Protein AF-A0A060BJM9-F1 (afdb_monomer_lite)

Foldseek 3Di:
DAEDECVPPVCVQPVPAADELVRSQVSQVVVVHHGQEYEYEDDLDDDSYDQLLPNPHAYEYEAEPCLSPVVCQVVRVSHQEYEYQDPVCQVSNVVVVHHYDYDHDDDPDDDPPDPDCVPDPDNDDDDDDAPDPSCPCPVVVVVVVVVVPD

Sequence (150 aa):
FQVLQYWARAHQACAGHPVTAARLWQLLAARGFLPDAFFYADNGNLPLLLNPEDVPCPSAFYSIDTYCNPWHIPYARGFDLALAAQKDHLQLFMGEGQSCRWLPLFYPGEPPSMPLWESRDVPVVFVGTLGHKNNPDRQPFLQGFKRRHP

Radius of gyration: 20.08 Å; chains: 1; bounding box: 48×34×52 Å

Secondary structure (DSSP, 8-state):
--EEEIIIIIHHHHTTS-EEHHHHHHHHHTTT---SEEEEE--SS---EE-GGG-SS-EEEEES-TTT-TTHHHHGGGSSEEEESSGGGHHHHHTTT--EEE------SPPP-PPPGGG-S-S----S-SS-TT-TTHHHHHHHHHHH--

Organism: NCBI:txid186741

Structure (mmCIF, N/CA/C/O backbone):
data_AF-A0A060BJM9-F1
#
_entry.id   AF-A0A060BJM9-F1
#
loop_
_atom_site.group_PDB
_atom_site.id
_atom_site.type_symbol
_atom_site.label_atom_id
_atom_site.label_alt_id
_atom_site.label_comp_id
_atom_site.label_asym_id
_atom_site.label_entity_id
_atom_site.label_seq_id
_atom_site.pdbx_PDB_ins_code
_atom_site.Cartn_x
_atom_site.Cartn_y
_atom_site.Cartn_z
_atom_site.occupancy
_atom_site.B_iso_or_equiv
_atom_site.auth_seq_id
_atom_site.auth_comp_id
_atom_site.auth_asym_id
_atom_site.auth_atom_id
_atom_site.pdbx_PDB_model_num
ATOM 1 N N . PHE A 1 1 ? -13.469 -14.357 13.569 1.00 50.81 1 PHE A N 1
ATOM 2 C CA . PHE A 1 1 ? -12.359 -13.751 12.822 1.00 50.81 1 PHE A CA 1
ATOM 3 C C . PHE A 1 1 ? -12.847 -13.271 11.464 1.00 50.81 1 PHE A C 1
ATOM 5 O O . PHE A 1 1 ? -12.890 -14.034 10.504 1.00 50.81 1 PHE A O 1
ATOM 12 N N . GLN A 1 2 ? -13.300 -12.023 11.412 1.00 64.38 2 GLN A N 1
ATOM 13 C CA . GLN A 1 2 ? -13.757 -11.325 10.216 1.00 64.38 2 GLN A CA 1
ATOM 14 C C . GLN A 1 2 ? -12.763 -10.208 9.882 1.00 64.38 2 GLN A C 1
ATOM 16 O O . GLN A 1 2 ? -12.588 -9.286 10.674 1.00 64.38 2 GLN A O 1
ATOM 21 N N . VAL A 1 3 ? -12.123 -10.281 8.712 1.00 68.00 3 VAL A N 1
ATOM 22 C CA . VAL A 1 3 ? -11.222 -9.227 8.220 1.00 68.00 3 VAL A CA 1
ATOM 23 C C . VAL A 1 3 ? -11.987 -8.332 7.258 1.00 68.00 3 VAL A C 1
ATOM 25 O O . VAL A 1 3 ? -12.568 -8.815 6.282 1.00 68.00 3 VAL A O 1
ATOM 28 N N . LEU A 1 4 ? -11.968 -7.024 7.499 1.00 68.44 4 LEU A N 1
ATOM 29 C CA . LEU A 1 4 ? -12.440 -6.069 6.507 1.00 68.44 4 LEU A CA 1
ATOM 30 C C . LEU A 1 4 ? -11.314 -5.745 5.527 1.00 68.44 4 LEU A C 1
ATOM 32 O O . LEU A 1 4 ? -10.376 -5.037 5.875 1.00 68.44 4 LEU A O 1
ATOM 36 N N . GLN A 1 5 ? -11.449 -6.209 4.287 1.00 71.00 5 GLN A N 1
ATOM 37 C CA . GLN A 1 5 ? -10.697 -5.662 3.161 1.00 71.00 5 GLN A CA 1
ATOM 38 C C . GLN A 1 5 ? -11.453 -4.438 2.642 1.00 71.00 5 GLN A C 1
ATOM 40 O O . GLN A 1 5 ? -12.558 -4.579 2.103 1.00 71.00 5 GLN A O 1
ATOM 45 N N . TYR A 1 6 ? -10.885 -3.243 2.820 1.00 58.97 6 TYR A N 1
ATOM 46 C CA . TYR A 1 6 ? -11.564 -1.980 2.495 1.00 58.97 6 TYR A CA 1
ATOM 47 C C . TYR A 1 6 ? -12.137 -1.975 1.062 1.00 58.97 6 TYR A C 1
ATOM 49 O O . TYR A 1 6 ? -13.298 -1.629 0.841 1.00 58.97 6 TYR A O 1
ATOM 57 N N . TRP A 1 7 ? -11.384 -2.492 0.093 1.00 54.94 7 TRP A N 1
ATOM 58 C CA . TRP A 1 7 ? -11.816 -2.541 -1.304 1.00 54.94 7 TRP A CA 1
ATOM 59 C C . TRP A 1 7 ? -12.969 -3.511 -1.602 1.00 54.94 7 TRP A C 1
ATOM 61 O O . TRP A 1 7 ? -13.807 -3.212 -2.447 1.00 54.94 7 TRP A O 1
ATOM 71 N N . ALA A 1 8 ? -13.081 -4.631 -0.885 1.00 55.19 8 ALA A N 1
ATOM 72 C CA . ALA A 1 8 ? -14.094 -5.647 -1.182 1.00 55.19 8 ALA A CA 1
ATOM 73 C C . ALA A 1 8 ? -15.482 -5.315 -0.607 1.00 55.19 8 ALA A C 1
ATOM 75 O O . ALA A 1 8 ? -16.498 -5.673 -1.201 1.00 55.19 8 ALA A O 1
ATOM 76 N N . ARG A 1 9 ? -15.547 -4.656 0.561 1.00 54.53 9 ARG A N 1
ATOM 77 C CA . ARG A 1 9 ? -16.818 -4.414 1.278 1.00 54.53 9 ARG A CA 1
ATOM 78 C C . ARG A 1 9 ? -17.046 -2.965 1.709 1.00 54.53 9 ARG A C 1
ATOM 80 O O . ARG A 1 9 ? -18.197 -2.537 1.750 1.00 54.53 9 ARG A O 1
ATOM 87 N N . ALA A 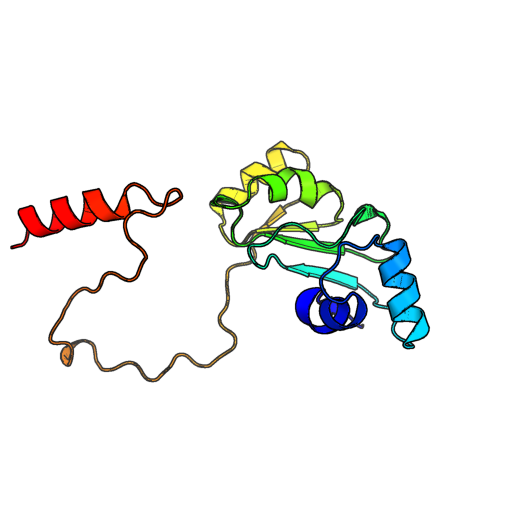1 10 ? -15.999 -2.183 1.986 1.00 55.72 10 ALA A N 1
ATOM 88 C CA . ALA A 1 10 ? -16.170 -0.780 2.378 1.00 55.72 10 ALA A CA 1
ATOM 89 C C . ALA A 1 10 ? -16.488 0.114 1.170 1.00 55.72 10 ALA A C 1
ATOM 91 O O . ALA A 1 10 ? -17.307 1.021 1.281 1.00 55.72 10 ALA A O 1
ATOM 92 N N . HIS A 1 11 ? -15.951 -0.190 -0.017 1.00 57.62 11 HIS A N 1
ATOM 93 C CA . HIS A 1 11 ? -16.259 0.578 -1.228 1.00 57.62 11 HIS A CA 1
ATOM 94 C C . HIS A 1 11 ? -17.758 0.560 -1.594 1.00 57.62 11 HIS A C 1
ATOM 96 O O . HIS A 1 11 ? -18.297 1.563 -2.064 1.00 57.62 11 HIS A O 1
ATOM 102 N N . GLN A 1 12 ? -18.450 -0.553 -1.313 1.00 59.12 12 GLN A N 1
ATOM 103 C CA . GLN A 1 12 ? -19.907 -0.673 -1.454 1.00 59.12 12 GLN A CA 1
ATOM 104 C C . GLN A 1 12 ? -20.671 0.105 -0.369 1.00 59.12 12 GLN A C 1
ATOM 106 O O . GLN A 1 12 ? -21.782 0.571 -0.609 1.00 59.12 12 GLN A O 1
ATOM 111 N N . ALA A 1 13 ? -20.086 0.268 0.821 1.00 60.09 13 ALA A N 1
ATOM 112 C CA . ALA A 1 13 ? -20.698 1.003 1.925 1.00 60.09 13 ALA A CA 1
ATOM 113 C C . ALA A 1 13 ? -20.554 2.533 1.793 1.00 60.09 13 ALA A C 1
ATOM 115 O O . ALA A 1 13 ? -21.416 3.255 2.294 1.00 60.09 13 ALA A O 1
ATOM 116 N N . CYS A 1 14 ? -19.498 3.015 1.123 1.00 60.19 14 CYS A N 1
ATOM 117 C CA . CYS A 1 14 ? -19.088 4.429 1.119 1.00 60.19 14 CYS A CA 1
ATOM 118 C C . CYS A 1 14 ? -19.266 5.152 -0.231 1.00 60.19 14 CYS A C 1
ATOM 120 O O . CYS A 1 14 ? -18.927 6.328 -0.339 1.00 60.19 14 CYS A O 1
ATOM 122 N N . ALA A 1 15 ? -19.764 4.468 -1.270 1.00 60.06 15 ALA A N 1
ATOM 123 C CA . ALA A 1 15 ? -20.030 5.039 -2.599 1.00 60.06 15 ALA A CA 1
ATOM 124 C C . ALA A 1 15 ? -18.844 5.818 -3.222 1.00 60.06 15 ALA A C 1
ATOM 126 O O . ALA A 1 15 ? -19.051 6.796 -3.934 1.00 60.06 15 ALA A O 1
ATOM 127 N N . GLY A 1 16 ? -17.600 5.417 -2.930 1.00 72.00 16 GLY A N 1
ATOM 128 C CA . GLY A 1 16 ? -16.390 6.034 -3.494 1.00 72.00 16 GLY A CA 1
ATOM 129 C C . GLY A 1 16 ? -16.023 7.422 -2.954 1.00 72.00 16 GLY A C 1
ATOM 130 O O . GLY A 1 16 ? -15.165 8.076 -3.539 1.00 72.00 16 GLY A O 1
ATOM 131 N N . HIS A 1 17 ? -16.638 7.879 -1.860 1.00 81.25 17 HIS A N 1
ATOM 132 C CA . HIS A 1 17 ? -16.302 9.157 -1.226 1.00 81.25 17 HIS A CA 1
ATOM 133 C C . HIS A 1 17 ? -15.419 8.949 0.014 1.00 81.25 17 HIS A C 1
ATOM 135 O O . HIS A 1 17 ? -15.561 7.921 0.687 1.00 81.25 17 HIS A O 1
ATOM 141 N N . PRO A 1 18 ? -14.542 9.917 0.354 1.00 89.38 18 PRO A N 1
ATOM 142 C CA . PRO A 1 18 ? -13.784 9.872 1.596 1.00 89.38 18 PRO A CA 1
ATOM 143 C C . PRO A 1 18 ? -14.694 9.739 2.822 1.00 89.38 18 PRO A C 1
ATOM 145 O O . PRO A 1 18 ? -15.727 10.403 2.924 1.00 89.38 18 PRO A O 1
ATOM 148 N N . VAL A 1 19 ? -14.302 8.889 3.766 1.00 92.69 19 VAL A N 1
ATOM 149 C CA . VAL A 1 19 ? -15.055 8.585 4.984 1.00 92.69 19 VAL A CA 1
ATOM 150 C C . VAL A 1 19 ? -14.103 8.488 6.169 1.00 92.69 19 VAL A C 1
ATOM 152 O O . VAL A 1 19 ? -12.995 7.981 6.029 1.00 92.69 19 VAL A O 1
ATOM 155 N N . THR A 1 20 ? -14.521 8.943 7.347 1.00 94.50 20 THR A N 1
ATOM 156 C CA . THR A 1 20 ? -13.746 8.715 8.575 1.00 94.50 20 THR A CA 1
ATOM 157 C C . THR A 1 20 ? -13.879 7.267 9.042 1.00 94.50 20 THR A C 1
ATOM 159 O O . THR A 1 20 ? -14.918 6.635 8.820 1.00 94.50 20 THR A O 1
ATOM 162 N N . ALA A 1 21 ? -12.874 6.741 9.741 1.00 93.94 21 ALA A N 1
ATOM 163 C CA . ALA A 1 21 ? -12.948 5.414 10.355 1.00 93.94 21 ALA A CA 1
ATOM 164 C C . ALA A 1 21 ? -14.181 5.248 11.259 1.00 93.94 21 ALA A C 1
ATOM 166 O O . ALA A 1 21 ? -14.902 4.257 11.137 1.00 93.94 21 ALA A O 1
ATOM 167 N N . ALA A 1 22 ? -14.508 6.260 12.069 1.00 93.56 22 ALA A N 1
ATOM 168 C CA . ALA A 1 22 ? -15.708 6.256 12.905 1.00 93.56 22 ALA A CA 1
ATOM 169 C C . ALA A 1 22 ? -17.002 6.098 12.084 1.00 93.56 22 ALA A C 1
ATOM 171 O O . ALA A 1 22 ? -17.879 5.300 12.427 1.00 93.56 22 ALA A O 1
ATOM 172 N N . ARG A 1 23 ? -17.127 6.826 10.964 1.00 93.81 23 ARG A N 1
ATOM 173 C CA . ARG A 1 23 ? -18.308 6.727 10.097 1.00 93.81 23 ARG A CA 1
ATOM 174 C C . ARG A 1 23 ? -18.368 5.383 9.377 1.00 93.81 23 ARG A C 1
ATOM 176 O O . ARG A 1 23 ? -19.450 4.805 9.278 1.00 93.81 23 ARG A O 1
ATOM 183 N N . LEU A 1 24 ? -17.232 4.870 8.907 1.00 92.00 24 LEU A N 1
ATOM 184 C CA . LEU A 1 24 ? -17.155 3.531 8.330 1.00 92.00 24 LEU A CA 1
ATOM 185 C C . LEU A 1 24 ? -17.627 2.481 9.343 1.00 92.00 24 LEU A C 1
ATOM 187 O O . LEU A 1 24 ? -18.482 1.662 9.015 1.00 92.00 24 LEU A O 1
ATOM 191 N N . TRP A 1 25 ? -17.141 2.547 10.582 1.00 92.12 25 TRP A N 1
ATOM 192 C CA . TRP A 1 25 ? -17.522 1.620 11.645 1.00 92.12 25 TRP A CA 1
ATOM 193 C C . TRP A 1 25 ? -19.034 1.604 11.890 1.00 92.12 25 TRP A C 1
ATOM 195 O O . TRP A 1 25 ? -19.651 0.542 11.907 1.00 92.12 25 TRP A O 1
ATOM 205 N N . GLN A 1 26 ? -19.663 2.781 11.976 1.00 92.75 26 GLN A N 1
ATOM 206 C CA . GLN A 1 26 ? -21.121 2.901 12.098 1.00 92.75 26 GLN A CA 1
ATOM 207 C C . GLN A 1 26 ? -21.866 2.271 10.914 1.00 92.75 26 GLN A C 1
ATOM 209 O O . GLN A 1 26 ? -22.872 1.589 11.105 1.00 92.75 26 GLN A O 1
ATOM 214 N N . LEU A 1 27 ? -21.390 2.494 9.684 1.00 91.62 27 LEU A N 1
ATOM 215 C CA . LEU A 1 27 ? -22.014 1.958 8.470 1.00 91.62 27 LEU A CA 1
ATOM 216 C C . LEU A 1 27 ? -21.941 0.431 8.394 1.00 91.62 27 LEU A C 1
ATOM 218 O O . LEU A 1 27 ? -22.849 -0.194 7.840 1.00 91.62 27 LEU A O 1
ATOM 222 N N . LEU A 1 28 ? -20.867 -0.155 8.919 1.00 90.62 28 LEU A N 1
ATOM 223 C CA . LEU A 1 28 ? -20.676 -1.599 9.001 1.00 90.62 28 LEU A CA 1
ATOM 224 C C . LEU A 1 28 ? -21.527 -2.201 10.122 1.00 90.62 28 LEU A C 1
ATOM 226 O O . LEU A 1 28 ? -22.254 -3.164 9.881 1.00 90.62 28 LEU A O 1
ATOM 230 N N . ALA A 1 29 ? -21.530 -1.572 11.300 1.00 91.44 29 ALA A N 1
ATOM 231 C CA . ALA A 1 29 ? -22.357 -1.975 12.434 1.00 91.44 29 ALA A CA 1
ATOM 232 C C . ALA A 1 29 ? -23.852 -1.973 12.075 1.00 91.44 29 ALA A C 1
ATOM 234 O O . ALA A 1 29 ? -24.557 -2.940 12.351 1.00 91.44 29 ALA A O 1
ATOM 235 N N . ALA A 1 30 ? -24.322 -0.940 11.365 1.00 92.56 30 ALA A N 1
ATOM 236 C CA . ALA A 1 30 ? -25.695 -0.854 10.860 1.00 92.56 30 ALA A CA 1
ATOM 237 C C . ALA A 1 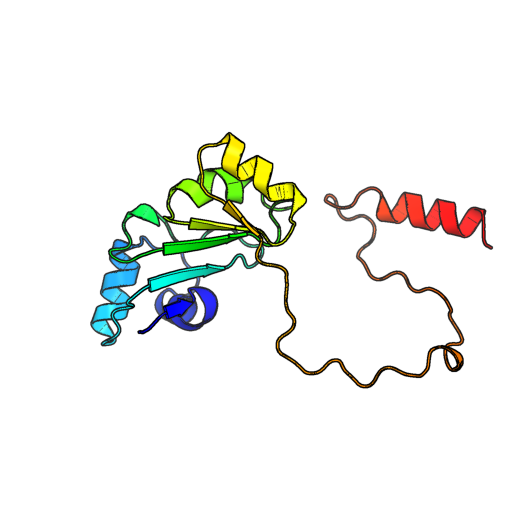30 ? -26.058 -1.976 9.866 1.00 92.56 30 ALA A C 1
ATOM 239 O O . ALA A 1 30 ? -27.234 -2.244 9.636 1.00 92.56 30 ALA A O 1
ATOM 240 N N . ARG A 1 31 ? -25.055 -2.639 9.278 1.00 90.44 31 ARG A N 1
ATOM 241 C CA . ARG A 1 31 ? -25.201 -3.808 8.398 1.00 90.44 31 ARG A CA 1
ATOM 242 C C . ARG A 1 31 ? -24.930 -5.132 9.124 1.00 90.44 31 ARG A C 1
ATOM 244 O O . ARG A 1 31 ? -24.812 -6.162 8.468 1.00 90.44 31 ARG A O 1
ATOM 251 N N . GLY A 1 32 ? -24.811 -5.116 10.453 1.00 91.56 32 GLY A N 1
ATOM 252 C CA . GLY A 1 32 ? -24.533 -6.305 11.261 1.00 91.56 32 GLY A CA 1
ATOM 253 C C . GLY A 1 32 ? -23.113 -6.850 11.094 1.00 91.56 32 GLY A C 1
ATOM 254 O O . GLY A 1 32 ? -22.891 -8.039 11.306 1.00 91.56 32 GLY A O 1
ATOM 255 N N . PHE A 1 33 ? -22.156 -6.010 10.688 1.00 90.00 33 PHE A N 1
ATOM 256 C CA . PHE A 1 33 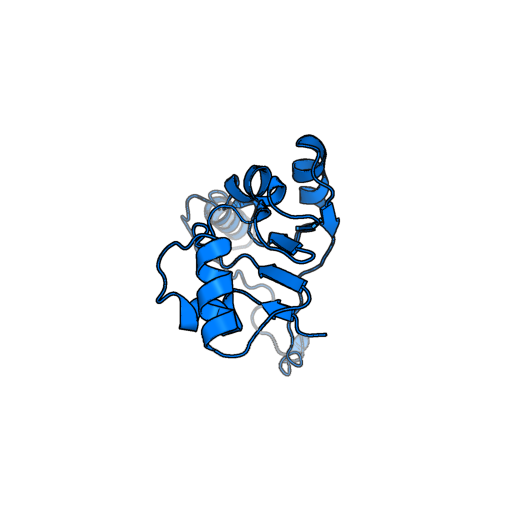? -20.763 -6.400 10.487 1.00 90.00 33 PHE A CA 1
ATOM 257 C C . PHE A 1 33 ? -19.836 -5.588 11.395 1.00 90.00 33 PHE A C 1
ATOM 259 O O . PHE A 1 33 ? -19.765 -4.367 11.287 1.00 90.00 33 PHE A O 1
ATOM 266 N N . LEU A 1 34 ? -19.100 -6.272 12.268 1.00 90.94 34 LEU A N 1
ATOM 267 C CA . LEU A 1 34 ? -18.094 -5.684 13.152 1.00 90.94 34 LEU A CA 1
ATOM 268 C C . LEU A 1 34 ? -16.783 -6.452 12.939 1.00 90.94 34 LEU A C 1
ATOM 270 O O . LEU A 1 34 ? -16.691 -7.599 13.377 1.00 90.94 34 LEU A O 1
ATOM 274 N N . PRO A 1 35 ? -15.805 -5.891 12.206 1.00 91.56 35 PRO A N 1
ATOM 275 C CA . PRO A 1 35 ? -14.589 -6.621 11.873 1.00 91.56 35 PRO A CA 1
ATOM 276 C C . PRO A 1 35 ? -13.664 -6.779 13.083 1.00 91.56 35 PRO A C 1
ATOM 278 O O . PRO A 1 35 ? -13.439 -5.834 13.834 1.00 91.56 35 PRO A O 1
ATOM 281 N N . ASP A 1 36 ? -13.058 -7.959 13.203 1.00 95.44 36 ASP A N 1
ATOM 282 C CA . ASP A 1 36 ? -12.042 -8.267 14.218 1.00 95.44 36 ASP A CA 1
ATOM 283 C C . ASP A 1 36 ? -10.669 -7.666 13.857 1.00 95.44 36 ASP A C 1
ATOM 285 O O . ASP A 1 36 ? -9.807 -7.518 14.718 1.00 95.44 36 ASP A O 1
ATOM 289 N N . ALA A 1 37 ? -10.453 -7.351 12.575 1.00 95.44 37 ALA A N 1
ATOM 290 C CA . ALA A 1 37 ? -9.248 -6.705 12.065 1.00 95.44 37 ALA A CA 1
ATOM 291 C C . ALA A 1 37 ? -9.538 -5.902 10.788 1.00 95.44 37 ALA A C 1
ATOM 293 O O . ALA A 1 37 ? -10.436 -6.239 10.000 1.00 95.44 37 ALA A O 1
ATOM 294 N N . PHE A 1 38 ? -8.731 -4.872 10.553 1.00 94.69 38 PHE A N 1
ATOM 295 C CA . PHE A 1 38 ? -8.845 -3.970 9.415 1.00 94.69 38 PHE A CA 1
ATOM 296 C C . PHE A 1 38 ? -7.639 -4.083 8.481 1.00 94.69 38 PHE A C 1
ATOM 298 O O . PHE A 1 38 ? -6.495 -3.952 8.903 1.00 94.69 38 PHE A O 1
ATOM 305 N N . PHE A 1 39 ? -7.892 -4.312 7.193 1.00 94.00 39 PHE A N 1
ATOM 306 C CA . PHE A 1 39 ? -6.852 -4.418 6.175 1.00 94.00 39 PHE A CA 1
ATOM 307 C C . PHE A 1 39 ? -7.121 -3.433 5.036 1.00 94.00 39 PHE A C 1
ATOM 309 O O . PHE A 1 39 ? -8.072 -3.586 4.257 1.00 94.00 39 PHE A O 1
ATOM 316 N N . TYR A 1 40 ? -6.267 -2.418 4.931 1.00 93.94 40 TYR A N 1
ATOM 317 C CA . TYR A 1 40 ? -6.309 -1.427 3.865 1.00 93.94 40 TYR A CA 1
ATOM 318 C C . TYR A 1 40 ? -5.227 -1.743 2.837 1.00 93.94 40 TYR A C 1
ATOM 320 O O . TYR A 1 40 ? -4.044 -1.547 3.097 1.00 93.94 40 TYR A O 1
ATOM 328 N N . ALA A 1 41 ? -5.627 -2.220 1.662 1.00 92.00 41 ALA A N 1
ATOM 329 C CA . ALA A 1 41 ? -4.714 -2.406 0.541 1.00 92.00 41 ALA A CA 1
ATOM 330 C C . ALA A 1 41 ? -4.760 -1.199 -0.393 1.00 92.00 41 ALA A C 1
ATOM 332 O O . ALA A 1 41 ? -5.842 -0.703 -0.719 1.00 92.00 41 ALA A O 1
ATOM 333 N N . ASP A 1 42 ? -3.580 -0.769 -0.827 1.00 91.19 42 ASP A N 1
ATOM 334 C CA . ASP A 1 42 ? -3.414 0.175 -1.920 1.00 91.19 42 ASP A CA 1
ATOM 335 C C . ASP A 1 42 ? -4.113 -0.310 -3.203 1.00 91.19 42 ASP A C 1
ATOM 337 O O . ASP A 1 42 ? -4.211 -1.502 -3.496 1.00 91.19 42 ASP A O 1
ATOM 341 N N . ASN A 1 43 ? -4.610 0.656 -3.960 1.00 86.19 43 ASN A N 1
ATOM 342 C CA . ASN A 1 43 ? -5.345 0.506 -5.208 1.00 86.19 43 ASN A CA 1
ATOM 343 C C . ASN A 1 43 ? -4.923 1.552 -6.261 1.00 86.19 43 ASN A C 1
ATOM 345 O O . ASN A 1 43 ? -5.648 1.764 -7.235 1.00 86.19 43 ASN A O 1
ATOM 349 N N . GLY A 1 44 ? -3.827 2.275 -6.022 1.00 83.62 44 GLY A N 1
ATOM 350 C CA . GLY A 1 44 ? -3.301 3.314 -6.899 1.00 83.62 44 GLY A CA 1
ATOM 351 C C . GLY A 1 44 ? -4.052 4.651 -6.868 1.00 83.62 44 GLY A C 1
ATOM 352 O O . GLY A 1 44 ? -3.770 5.498 -7.714 1.00 83.62 44 GLY A O 1
ATOM 353 N N . ASN A 1 45 ? -4.992 4.869 -5.939 1.00 84.88 45 ASN A N 1
ATOM 354 C CA . ASN A 1 45 ? -5.737 6.130 -5.809 1.00 84.88 45 ASN A CA 1
ATOM 355 C C . ASN A 1 45 ? -5.489 6.800 -4.452 1.00 84.88 45 ASN A C 1
ATOM 357 O O . ASN A 1 45 ? -4.993 6.175 -3.522 1.00 84.88 45 ASN A O 1
ATOM 361 N N . LEU A 1 46 ? -5.888 8.071 -4.327 1.00 87.50 46 LEU A N 1
ATOM 362 C CA . LEU A 1 46 ? -5.868 8.790 -3.048 1.00 87.50 46 LEU A CA 1
ATOM 363 C C . LEU A 1 46 ? -6.655 8.039 -1.957 1.00 87.50 46 LEU A C 1
ATOM 365 O O . LEU A 1 46 ? -7.650 7.373 -2.269 1.00 87.50 46 LEU A O 1
ATOM 369 N N . PRO A 1 47 ? -6.252 8.165 -0.678 1.00 88.25 47 PRO A N 1
ATOM 370 C CA . PRO A 1 47 ? -6.892 7.433 0.401 1.00 88.25 47 PRO A CA 1
ATOM 371 C C . PRO A 1 47 ? -8.336 7.899 0.593 1.00 88.25 47 PRO A C 1
ATOM 373 O O . PRO A 1 47 ? -8.609 9.088 0.756 1.00 88.25 47 PRO A O 1
ATOM 376 N N . LEU A 1 48 ? -9.264 6.942 0.605 1.00 88.56 48 LEU A N 1
ATOM 377 C CA . LEU A 1 48 ? -10.679 7.200 0.895 1.00 88.56 48 LEU A CA 1
ATOM 378 C C . LEU A 1 48 ? -11.014 7.007 2.379 1.00 88.56 48 LEU A C 1
ATOM 380 O O . LEU A 1 48 ? -12.102 7.372 2.818 1.00 88.56 48 LEU A O 1
ATOM 384 N N . LEU A 1 49 ? -10.103 6.437 3.168 1.00 92.12 49 LEU A N 1
ATOM 385 C CA . LEU A 1 49 ? -10.250 6.364 4.615 1.00 92.12 49 LEU A CA 1
ATOM 386 C C . LEU A 1 49 ? -9.488 7.515 5.274 1.00 92.12 49 LEU A C 1
ATOM 388 O O . LEU A 1 49 ? -8.273 7.639 5.125 1.00 92.12 49 LEU A O 1
ATOM 392 N N . LEU A 1 50 ? -10.210 8.333 6.026 1.00 93.62 50 LEU A N 1
ATOM 393 C CA . LEU A 1 50 ? -9.664 9.390 6.865 1.00 93.62 50 LEU A CA 1
ATOM 394 C C . LEU A 1 50 ? -9.557 8.887 8.308 1.00 93.62 50 LEU A C 1
ATOM 396 O O . LEU A 1 50 ? -10.428 8.140 8.765 1.00 93.62 50 LEU A O 1
ATOM 400 N N . ASN A 1 51 ? -8.515 9.331 9.006 1.00 95.25 51 ASN A N 1
ATOM 401 C CA . ASN A 1 51 ? -8.186 8.964 10.386 1.00 95.25 51 ASN A CA 1
ATOM 402 C C . ASN A 1 51 ? -8.190 7.438 10.625 1.00 95.25 51 ASN A C 1
ATOM 404 O O . ASN A 1 51 ? -8.993 6.941 11.420 1.00 95.25 51 ASN A O 1
ATOM 408 N N . PRO A 1 52 ? -7.382 6.656 9.885 1.00 94.50 52 PRO A N 1
ATOM 409 C CA . PRO A 1 52 ? -7.314 5.206 10.075 1.00 94.50 52 PRO A CA 1
ATOM 410 C C . PRO A 1 52 ? -6.943 4.786 11.510 1.00 94.50 52 PRO A C 1
ATOM 412 O O . PRO A 1 52 ? -7.337 3.701 11.928 1.00 94.50 52 PRO A O 1
ATOM 415 N N . GLU A 1 53 ? -6.294 5.660 12.282 1.00 95.44 53 GLU A N 1
ATOM 416 C CA . GLU A 1 53 ? -5.941 5.452 13.689 1.00 95.44 53 GLU A CA 1
ATOM 417 C C . GLU A 1 53 ? -7.155 5.299 14.622 1.00 95.44 53 GLU A C 1
ATOM 419 O O . GLU A 1 53 ? -7.030 4.741 15.708 1.00 95.44 53 GLU A O 1
ATOM 424 N N . ASP A 1 54 ? -8.339 5.756 14.195 1.00 96.06 54 ASP A N 1
ATOM 425 C CA . ASP A 1 54 ? -9.579 5.670 14.975 1.00 96.06 54 ASP A CA 1
ATOM 426 C C . ASP A 1 54 ? -10.307 4.319 14.791 1.00 96.06 54 ASP A C 1
ATOM 428 O O . ASP A 1 54 ? -11.399 4.113 15.333 1.00 96.06 54 ASP A O 1
ATOM 432 N N . VAL A 1 55 ? -9.768 3.391 13.989 1.00 93.69 55 VAL A N 1
ATOM 433 C CA . VAL A 1 55 ? -10.367 2.060 13.822 1.00 93.69 55 VAL A CA 1
ATOM 434 C C . VAL A 1 55 ? -10.236 1.272 15.137 1.00 93.69 55 VAL A C 1
ATOM 436 O O . VAL A 1 55 ? -9.127 1.062 15.618 1.00 93.69 55 VAL A O 1
ATOM 439 N N . PRO A 1 56 ? -11.335 0.761 15.727 1.00 95.00 56 PRO A N 1
ATOM 440 C CA . PRO A 1 56 ? -11.313 0.144 17.057 1.00 95.00 56 PRO A CA 1
ATOM 441 C C . PRO A 1 56 ? -10.874 -1.335 17.040 1.00 95.00 56 PRO A C 1
ATOM 443 O O . PRO A 1 56 ? -11.299 -2.124 17.886 1.00 95.00 56 PRO A O 1
ATOM 446 N N . CYS A 1 57 ? -10.066 -1.742 16.061 1.00 95.44 57 CYS A N 1
ATOM 447 C CA . CYS A 1 57 ? -9.517 -3.090 15.950 1.00 95.44 57 CYS A CA 1
ATOM 448 C C . CYS A 1 57 ? -8.134 -3.068 15.278 1.00 95.44 57 CYS A C 1
ATOM 450 O O . CYS A 1 57 ? -7.827 -2.101 14.579 1.00 95.44 57 CYS A O 1
ATOM 452 N N . PRO A 1 58 ? -7.304 -4.119 15.457 1.00 96.75 58 PRO A N 1
ATOM 453 C CA . PRO A 1 58 ? -5.979 -4.183 14.851 1.00 96.75 58 PRO A CA 1
ATOM 454 C C . PRO A 1 58 ? -6.011 -3.918 13.347 1.00 96.75 58 PRO A C 1
ATOM 456 O O . PRO A 1 58 ? -6.803 -4.516 12.610 1.00 96.75 58 PRO A O 1
ATOM 459 N N . SER A 1 59 ? -5.126 -3.039 12.896 1.00 96.38 59 SER A N 1
ATOM 460 C CA . SER A 1 59 ? -5.148 -2.457 11.563 1.00 96.38 59 SER A CA 1
ATOM 461 C C . SER A 1 59 ? -3.823 -2.658 10.826 1.00 96.38 59 SER A C 1
ATOM 463 O O . SER A 1 59 ? -2.733 -2.561 11.390 1.00 96.38 59 SER A O 1
ATOM 465 N N . ALA A 1 60 ? -3.906 -2.948 9.529 1.00 96.75 60 ALA A N 1
ATOM 466 C CA . ALA A 1 60 ? -2.740 -3.052 8.667 1.00 96.75 60 ALA A CA 1
ATOM 467 C C . ALA A 1 60 ? -2.957 -2.321 7.341 1.00 96.75 60 ALA A C 1
ATOM 469 O O . ALA A 1 60 ? -4.010 -2.451 6.709 1.00 96.75 60 ALA A O 1
ATOM 470 N N . PHE A 1 61 ? -1.927 -1.601 6.904 1.00 96.44 61 PHE A N 1
ATOM 471 C CA . PHE A 1 61 ? -1.855 -0.964 5.594 1.00 96.44 61 PHE A CA 1
ATOM 472 C C . PHE A 1 61 ? -0.901 -1.730 4.679 1.00 96.44 61 PHE A C 1
ATOM 474 O O . PHE A 1 61 ? 0.226 -2.016 5.072 1.00 96.44 61 PHE A O 1
ATOM 481 N N . TYR A 1 62 ? -1.325 -2.039 3.454 1.00 96.44 62 TYR A N 1
ATOM 482 C CA . TYR A 1 62 ? -0.501 -2.687 2.439 1.00 96.44 62 TYR A CA 1
ATOM 483 C C . TYR A 1 62 ? -0.211 -1.748 1.269 1.00 96.44 62 TYR A C 1
ATOM 485 O O . TYR A 1 62 ? -1.069 -1.496 0.426 1.00 96.44 62 TYR A O 1
ATOM 493 N N . SER A 1 63 ? 1.025 -1.256 1.229 1.00 96.31 63 SER A N 1
ATOM 494 C CA . SER A 1 63 ? 1.556 -0.360 0.208 1.00 96.31 63 SER A CA 1
ATOM 495 C C . SER A 1 63 ? 2.095 -1.143 -0.991 1.00 96.31 63 SER A C 1
ATOM 497 O O . SER A 1 63 ? 3.070 -1.891 -0.855 1.00 96.31 63 SER A O 1
ATOM 499 N N . ILE A 1 64 ? 1.497 -0.940 -2.169 1.00 94.69 64 ILE A N 1
ATOM 500 C CA . ILE A 1 64 ? 1.892 -1.603 -3.420 1.00 94.69 64 ILE A CA 1
ATOM 501 C C . ILE A 1 64 ? 2.659 -0.638 -4.324 1.00 94.69 64 ILE A C 1
ATOM 503 O O . ILE A 1 64 ? 3.803 -0.908 -4.671 1.00 94.69 64 ILE A O 1
ATOM 507 N N . ASP A 1 65 ? 2.091 0.518 -4.647 1.00 91.81 65 ASP A N 1
ATOM 508 C CA . ASP A 1 65 ? 2.668 1.487 -5.578 1.00 91.81 65 ASP A CA 1
ATOM 509 C C . ASP A 1 65 ? 3.334 2.666 -4.847 1.00 91.81 65 ASP A C 1
ATOM 511 O O . ASP A 1 65 ? 3.183 3.821 -5.250 1.00 91.81 65 ASP A O 1
ATOM 515 N N . THR A 1 66 ? 4.108 2.399 -3.781 1.00 92.81 66 THR A N 1
ATOM 516 C CA . THR A 1 66 ? 4.777 3.441 -2.961 1.00 92.81 66 THR A CA 1
ATOM 517 C C . THR A 1 66 ? 5.558 4.449 -3.810 1.00 92.81 66 THR A C 1
ATOM 519 O O . THR A 1 66 ? 5.561 5.640 -3.521 1.00 92.81 66 THR A O 1
ATOM 522 N N . TYR A 1 67 ? 6.202 3.981 -4.885 1.00 89.62 67 TYR A N 1
ATOM 523 C CA . TYR A 1 67 ? 6.976 4.830 -5.794 1.00 89.62 67 TYR A CA 1
ATOM 524 C C . TYR A 1 67 ? 6.107 5.868 -6.529 1.00 89.62 67 TYR A C 1
ATOM 526 O O . TYR A 1 67 ? 6.534 7.000 -6.743 1.00 89.62 67 TYR A O 1
ATOM 534 N N . CYS A 1 68 ? 4.876 5.504 -6.894 1.00 90.12 68 CYS A N 1
ATOM 535 C CA . CYS A 1 68 ? 3.918 6.423 -7.514 1.00 90.12 68 CYS A CA 1
ATOM 536 C C . CYS A 1 68 ? 3.173 7.272 -6.473 1.00 90.12 68 CYS A C 1
ATOM 538 O O . CYS A 1 68 ? 2.637 8.326 -6.814 1.00 90.12 68 CYS A O 1
ATOM 540 N N . ASN A 1 69 ? 3.136 6.808 -5.223 1.00 92.19 69 ASN A N 1
ATOM 541 C CA . ASN A 1 69 ? 2.296 7.324 -4.152 1.00 92.19 69 ASN A CA 1
ATOM 542 C C . ASN A 1 69 ? 3.118 7.564 -2.872 1.00 92.19 69 ASN A C 1
ATOM 544 O O . ASN A 1 69 ? 2.955 6.853 -1.879 1.00 92.19 69 ASN A O 1
ATOM 548 N N . PRO A 1 70 ? 3.989 8.591 -2.845 1.00 91.94 70 PRO A N 1
ATOM 549 C CA . PRO A 1 70 ? 4.847 8.863 -1.689 1.00 91.94 70 PRO A CA 1
ATOM 550 C C . PRO A 1 70 ? 4.055 9.187 -0.412 1.00 91.94 70 PRO A C 1
ATOM 552 O O . PRO A 1 70 ? 4.567 9.014 0.691 1.00 91.94 70 PRO A O 1
ATOM 555 N N . TRP A 1 71 ? 2.787 9.594 -0.547 1.00 93.62 71 TRP A N 1
ATOM 556 C CA . TRP A 1 71 ? 1.872 9.810 0.575 1.00 93.62 71 TRP A CA 1
ATOM 557 C C . TRP A 1 71 ? 1.617 8.538 1.403 1.00 93.62 71 TRP A C 1
ATOM 559 O O . TRP A 1 71 ? 1.235 8.654 2.565 1.00 93.62 71 TRP A O 1
ATOM 569 N N . HIS A 1 72 ? 1.883 7.341 0.862 1.00 95.81 72 HIS A N 1
ATOM 570 C CA . HIS A 1 72 ? 1.795 6.074 1.597 1.00 95.81 72 HIS A CA 1
ATOM 571 C C . HIS A 1 72 ? 2.646 6.067 2.864 1.00 95.81 72 HIS A C 1
ATOM 573 O O . HIS A 1 72 ? 2.231 5.498 3.869 1.00 95.81 72 HIS A O 1
ATOM 579 N N . ILE A 1 73 ? 3.828 6.685 2.817 1.00 95.88 73 ILE A N 1
ATOM 580 C CA . ILE A 1 73 ? 4.793 6.648 3.915 1.00 95.88 73 ILE A CA 1
ATOM 581 C C . ILE A 1 73 ? 4.216 7.331 5.172 1.00 95.88 73 ILE A C 1
ATOM 583 O O . ILE A 1 73 ? 4.063 6.645 6.183 1.00 95.88 73 ILE A O 1
ATOM 587 N N . PRO A 1 74 ? 3.826 8.624 5.145 1.00 95.19 74 PRO A N 1
ATOM 588 C CA . PRO A 1 74 ? 3.219 9.259 6.314 1.00 95.19 74 PRO A CA 1
ATOM 589 C C . PRO A 1 74 ? 1.824 8.705 6.638 1.00 95.19 74 PRO A C 1
ATOM 591 O O . PRO A 1 74 ? 1.450 8.657 7.808 1.00 95.19 74 PRO A O 1
ATOM 594 N N . TYR A 1 75 ? 1.060 8.255 5.636 1.00 95.62 75 TYR A N 1
ATOM 595 C CA . TYR A 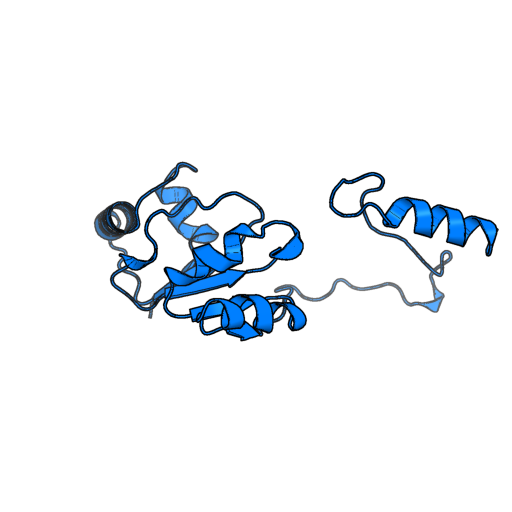1 75 ? -0.275 7.688 5.853 1.00 95.62 75 TYR A CA 1
ATOM 596 C C . TYR A 1 75 ? -0.241 6.368 6.635 1.00 95.62 75 TYR A C 1
ATOM 598 O O . TYR A 1 75 ? -1.119 6.108 7.455 1.00 95.62 75 TYR A O 1
ATOM 606 N N . ALA A 1 76 ? 0.808 5.563 6.449 1.00 96.44 76 ALA A N 1
ATOM 607 C CA . ALA A 1 76 ? 0.987 4.298 7.153 1.00 96.44 76 ALA A CA 1
ATOM 608 C C . ALA A 1 76 ? 1.073 4.443 8.681 1.00 96.44 76 ALA A C 1
ATOM 610 O O . ALA A 1 76 ? 0.836 3.463 9.381 1.00 96.44 76 ALA A O 1
ATOM 611 N N . ARG A 1 77 ? 1.375 5.642 9.203 1.00 95.12 77 ARG A N 1
ATOM 612 C CA . ARG A 1 77 ? 1.444 5.891 10.652 1.00 95.12 77 ARG A CA 1
ATOM 613 C C . ARG A 1 77 ? 0.106 5.804 11.373 1.00 95.12 77 ARG A C 1
ATOM 615 O O . ARG A 1 77 ? 0.091 5.691 12.592 1.00 95.12 77 ARG A O 1
ATOM 622 N N . GLY A 1 78 ? -1.005 5.900 10.650 1.00 95.12 78 GLY A N 1
ATOM 623 C CA . GLY A 1 78 ? -2.324 5.709 11.245 1.00 95.12 78 GLY A CA 1
ATOM 624 C C . GLY A 1 78 ? -2.734 4.237 11.356 1.00 95.12 78 GLY A C 1
ATOM 625 O O . GLY A 1 78 ? -3.897 3.957 11.605 1.00 95.12 78 GLY A O 1
ATOM 626 N N . PHE A 1 79 ? -1.814 3.293 11.134 1.00 96.38 79 PHE A N 1
ATOM 627 C CA . PHE A 1 79 ? -2.070 1.857 11.213 1.00 96.38 79 PHE A CA 1
ATOM 628 C C . PHE A 1 79 ? -1.095 1.182 12.180 1.00 96.38 79 PHE A C 1
ATOM 630 O O . PHE A 1 79 ? 0.069 1.575 12.287 1.00 96.38 79 PHE A O 1
ATOM 637 N N . ASP A 1 80 ? -1.532 0.092 12.814 1.00 96.31 80 ASP A N 1
ATOM 638 C CA . ASP A 1 80 ? -0.690 -0.678 13.742 1.00 96.31 80 ASP A CA 1
ATOM 639 C C . ASP A 1 80 ? 0.478 -1.373 13.022 1.00 96.31 80 ASP A C 1
ATOM 641 O O . ASP A 1 80 ? 1.549 -1.587 13.593 1.00 96.31 80 ASP A O 1
ATOM 645 N N . LEU A 1 81 ? 0.281 -1.732 11.749 1.00 96.62 81 LEU A N 1
ATOM 646 C CA . LEU A 1 81 ? 1.278 -2.392 10.912 1.00 96.62 81 LEU A CA 1
ATOM 647 C C . LEU A 1 81 ? 1.278 -1.836 9.486 1.00 96.62 81 LEU A C 1
ATOM 649 O O . LEU A 1 81 ? 0.241 -1.767 8.829 1.00 96.62 81 LEU A O 1
ATOM 653 N N . ALA A 1 82 ? 2.469 -1.549 8.960 1.00 97.44 82 ALA A N 1
ATOM 654 C CA . ALA A 1 82 ? 2.665 -1.348 7.532 1.00 97.44 82 ALA A CA 1
ATOM 655 C C . ALA A 1 82 ? 3.198 -2.625 6.869 1.00 97.44 82 ALA A C 1
ATOM 657 O O . ALA A 1 82 ? 3.997 -3.383 7.428 1.00 97.44 82 ALA A O 1
ATOM 658 N N . LEU A 1 83 ? 2.766 -2.852 5.640 1.00 97.75 83 LEU A N 1
ATOM 659 C CA . LEU A 1 83 ? 3.223 -3.909 4.758 1.00 97.75 83 LEU A CA 1
ATOM 660 C C . LEU A 1 83 ? 3.631 -3.263 3.438 1.00 97.75 83 LEU A C 1
ATOM 662 O O . LEU A 1 83 ? 2.918 -2.395 2.938 1.00 97.75 83 LEU A O 1
ATOM 666 N N . ALA A 1 84 ? 4.745 -3.689 2.851 1.00 97.31 84 ALA A N 1
ATOM 667 C CA . ALA A 1 84 ? 5.188 -3.183 1.552 1.00 97.31 84 ALA A CA 1
ATOM 668 C C . ALA A 1 84 ? 5.407 -4.318 0.552 1.00 97.31 84 ALA A C 1
ATOM 670 O O . ALA A 1 84 ? 5.966 -5.361 0.902 1.00 97.31 84 ALA A O 1
ATOM 671 N N . ALA A 1 85 ? 4.998 -4.085 -0.696 1.00 96.44 85 ALA A N 1
ATOM 672 C CA . ALA A 1 85 ? 5.210 -5.000 -1.814 1.00 96.44 85 ALA A CA 1
ATOM 673 C C . ALA A 1 85 ? 6.686 -5.074 -2.233 1.00 96.44 85 ALA A C 1
ATOM 675 O O . ALA A 1 85 ? 7.243 -6.165 -2.399 1.00 96.44 85 ALA A O 1
ATOM 676 N N . GLN A 1 86 ? 7.342 -3.920 -2.379 1.00 95.38 86 GLN A N 1
ATOM 677 C CA . GLN A 1 86 ? 8.760 -3.837 -2.720 1.00 95.38 86 GLN A CA 1
ATOM 678 C C . GLN A 1 86 ? 9.598 -3.894 -1.448 1.00 95.38 86 GLN A C 1
ATOM 680 O O . GLN A 1 86 ? 9.522 -3.018 -0.586 1.00 95.38 86 GLN A O 1
ATOM 685 N N . LYS A 1 87 ? 10.439 -4.924 -1.353 1.00 95.88 87 LYS A N 1
ATOM 686 C CA . LYS A 1 87 ? 11.305 -5.164 -0.195 1.00 95.88 87 LYS A CA 1
ATOM 687 C C . LYS A 1 87 ? 12.250 -3.991 0.097 1.00 95.88 87 LYS A C 1
ATOM 689 O O . LYS A 1 87 ? 12.507 -3.686 1.257 1.00 95.88 87 LYS A O 1
ATOM 694 N N . ASP A 1 88 ? 12.710 -3.294 -0.935 1.00 95.69 88 ASP A N 1
ATOM 695 C CA . ASP A 1 88 ? 13.636 -2.167 -0.777 1.00 95.69 88 ASP A CA 1
ATOM 696 C C . ASP A 1 88 ? 12.953 -0.924 -0.185 1.00 95.69 88 ASP A C 1
ATOM 698 O O . ASP A 1 88 ? 13.612 -0.059 0.388 1.00 95.69 88 ASP A O 1
ATOM 702 N N . HIS A 1 89 ? 11.618 -0.849 -0.238 1.00 95.19 89 HIS A N 1
ATOM 703 C CA . HIS A 1 89 ? 10.862 0.267 0.329 1.00 95.19 89 HIS A CA 1
ATOM 704 C C . HIS A 1 89 ? 10.660 0.162 1.844 1.00 95.19 89 HIS A C 1
ATOM 706 O O . HIS A 1 89 ? 10.230 1.141 2.446 1.00 95.19 89 HIS A O 1
ATOM 712 N N . LEU A 1 90 ? 10.983 -0.968 2.490 1.00 96.38 90 LEU A N 1
ATOM 713 C CA . LEU A 1 90 ? 10.799 -1.122 3.941 1.00 96.38 90 LEU A CA 1
ATOM 714 C C . LEU A 1 90 ? 11.497 -0.014 4.740 1.00 96.38 90 LEU A C 1
ATOM 716 O O . LEU A 1 90 ? 10.927 0.516 5.692 1.00 96.38 90 LEU A O 1
ATOM 720 N N . GLN A 1 91 ? 12.705 0.369 4.316 1.00 95.44 91 GLN A N 1
ATOM 721 C CA . GLN A 1 91 ? 13.505 1.395 4.989 1.00 95.44 91 GLN A CA 1
ATOM 722 C C . GLN A 1 91 ? 12.833 2.774 4.974 1.00 95.44 91 GLN A C 1
ATOM 724 O O . GLN A 1 91 ? 13.015 3.540 5.915 1.00 95.44 91 GLN A O 1
ATOM 729 N N . LEU A 1 92 ? 12.016 3.072 3.957 1.00 95.88 92 LEU A N 1
ATOM 730 C CA . LEU A 1 92 ? 11.296 4.345 3.856 1.00 95.88 92 LEU A CA 1
ATOM 731 C C . LEU A 1 92 ? 10.277 4.504 4.992 1.00 95.88 92 LEU A C 1
ATOM 733 O O . LEU A 1 92 ? 10.162 5.576 5.570 1.00 95.88 92 LEU A O 1
ATOM 737 N N . PHE A 1 93 ? 9.574 3.426 5.345 1.00 96.62 93 PHE A N 1
ATOM 738 C CA . PHE A 1 93 ? 8.603 3.431 6.443 1.00 96.62 93 PHE A CA 1
ATOM 739 C C . PHE A 1 93 ? 9.290 3.448 7.810 1.00 96.62 93 PHE A C 1
ATOM 741 O O . PHE A 1 93 ? 8.887 4.196 8.698 1.00 96.62 93 PHE A O 1
ATOM 748 N N . MET A 1 94 ? 10.355 2.657 7.972 1.00 92.19 94 MET A N 1
ATOM 749 C CA . MET A 1 94 ? 11.098 2.618 9.234 1.00 92.19 94 MET A CA 1
ATOM 750 C C . MET A 1 94 ? 11.781 3.953 9.546 1.00 92.19 94 MET A C 1
ATOM 752 O O . MET A 1 94 ? 11.864 4.323 10.715 1.00 92.19 94 MET A O 1
ATOM 756 N N . GLY A 1 95 ? 12.229 4.690 8.522 1.00 90.25 95 GLY A N 1
ATOM 757 C CA . GLY A 1 95 ? 12.782 6.039 8.677 1.00 90.25 95 GLY A CA 1
ATOM 758 C C . GLY A 1 95 ? 11.802 7.043 9.299 1.00 90.25 95 GLY A C 1
ATOM 759 O O . GLY A 1 95 ? 12.235 7.982 9.955 1.00 90.25 95 GLY A O 1
ATOM 760 N N . GLU A 1 96 ? 10.496 6.798 9.170 1.00 89.00 96 GLU A N 1
ATOM 761 C CA . GLU A 1 96 ? 9.408 7.596 9.758 1.00 89.00 96 GLU A CA 1
ATOM 762 C C . GLU A 1 96 ? 8.866 6.995 11.072 1.00 89.00 96 GLU A C 1
ATOM 764 O O . GLU A 1 96 ? 7.821 7.404 11.582 1.00 89.00 96 GLU A O 1
ATOM 769 N N . GLY A 1 97 ? 9.562 5.999 11.633 1.00 88.94 97 GLY A N 1
ATOM 770 C CA . GLY A 1 97 ? 9.184 5.336 12.883 1.00 88.94 97 GLY A CA 1
ATOM 771 C C . GLY A 1 97 ? 8.061 4.303 12.750 1.00 88.94 97 GLY A C 1
ATOM 772 O O . GLY A 1 97 ? 7.596 3.791 13.767 1.00 88.94 97 GLY A O 1
ATOM 773 N N . GLN A 1 98 ? 7.635 3.961 11.529 1.00 92.94 98 GLN A N 1
ATOM 774 C CA . GLN A 1 98 ? 6.589 2.967 11.294 1.00 92.94 98 GLN A CA 1
ATOM 775 C C . GLN A 1 98 ? 7.175 1.554 11.167 1.00 92.94 98 GLN A C 1
ATOM 777 O O . GLN A 1 98 ? 8.069 1.301 10.354 1.00 92.94 98 GLN A O 1
ATOM 782 N N . SER A 1 99 ? 6.622 0.590 11.913 1.00 90.44 99 SER A N 1
ATOM 783 C CA . SER A 1 99 ? 6.950 -0.825 11.702 1.00 90.44 99 SER A CA 1
ATOM 784 C C . SER A 1 99 ? 6.434 -1.277 10.338 1.00 90.44 99 SER A C 1
ATOM 786 O O . SER A 1 99 ? 5.239 -1.163 10.054 1.00 90.44 99 SER A O 1
ATOM 788 N N . CYS A 1 100 ? 7.329 -1.803 9.501 1.00 97.31 100 CYS A N 1
ATOM 789 C CA . CYS A 1 100 ? 6.995 -2.265 8.160 1.00 97.31 100 CYS A CA 1
ATOM 790 C C . CYS A 1 100 ? 7.553 -3.663 7.894 1.00 97.31 100 CYS A C 1
ATOM 792 O O . CYS A 1 100 ? 8.718 -3.946 8.185 1.00 97.31 100 CYS A O 1
ATOM 794 N N . ARG A 1 101 ? 6.724 -4.550 7.334 1.00 97.69 101 ARG A N 1
ATOM 795 C CA . ARG A 1 101 ? 7.124 -5.910 6.945 1.00 97.69 101 ARG A CA 1
ATOM 796 C C . ARG A 1 101 ? 6.930 -6.135 5.455 1.00 97.69 101 ARG A C 1
ATOM 798 O O . ARG A 1 101 ? 6.046 -5.565 4.823 1.00 97.69 101 ARG A O 1
ATOM 805 N N . TRP A 1 102 ? 7.762 -6.997 4.886 1.00 97.94 102 TRP A N 1
ATOM 806 C CA . TRP A 1 102 ? 7.622 -7.365 3.484 1.00 97.94 102 TRP A CA 1
ATOM 807 C C . TRP A 1 102 ? 6.449 -8.327 3.298 1.00 97.94 102 TRP A C 1
ATOM 809 O O . TRP A 1 102 ? 6.391 -9.364 3.958 1.00 97.94 102 TRP A O 1
ATOM 819 N N . LEU A 1 103 ? 5.552 -7.987 2.375 1.00 96.62 103 LEU A N 1
ATOM 820 C CA . LEU A 1 103 ? 4.512 -8.873 1.867 1.00 96.62 103 LEU A CA 1
ATOM 821 C C . LEU A 1 103 ? 4.578 -8.829 0.333 1.00 96.62 103 LEU A C 1
ATOM 823 O O . LEU A 1 103 ? 4.148 -7.832 -0.253 1.00 96.62 103 LEU A O 1
ATOM 827 N N . PRO A 1 104 ? 5.149 -9.847 -0.336 1.00 94.75 104 PRO A N 1
ATOM 828 C CA . PRO A 1 104 ? 5.309 -9.816 -1.785 1.00 94.75 104 PRO A CA 1
ATOM 829 C C . PRO A 1 104 ? 3.956 -9.785 -2.499 1.00 94.75 104 PRO A C 1
ATOM 831 O O . PRO A 1 104 ? 2.961 -10.311 -1.997 1.00 94.75 104 PRO A O 1
ATOM 834 N N . LEU A 1 105 ? 3.948 -9.204 -3.700 1.00 91.62 105 LEU A N 1
ATOM 835 C CA . LEU A 1 105 ? 2.809 -9.326 -4.605 1.00 91.62 105 LEU A CA 1
ATOM 836 C C . LEU A 1 105 ? 2.542 -10.801 -4.894 1.00 91.62 105 LEU A C 1
ATOM 838 O O . LEU A 1 105 ? 3.469 -11.586 -5.099 1.00 91.62 105 LEU A O 1
ATOM 842 N N . PHE A 1 106 ? 1.265 -11.157 -4.950 1.00 87.00 106 PHE A N 1
ATOM 843 C CA . PHE A 1 106 ? 0.820 -12.491 -5.315 1.00 87.00 106 PHE A CA 1
ATOM 844 C C . PHE A 1 106 ? -0.283 -12.400 -6.365 1.00 87.00 106 PHE A C 1
ATOM 846 O O . PHE A 1 106 ? -1.060 -11.445 -6.401 1.00 87.00 106 PHE A O 1
ATOM 853 N N . TYR A 1 107 ? -0.349 -13.416 -7.218 1.00 82.88 107 TYR A N 1
ATOM 854 C CA . TYR A 1 107 ? -1.450 -13.623 -8.144 1.00 82.88 107 TYR A CA 1
ATOM 855 C C . TYR A 1 107 ? -2.277 -14.805 -7.625 1.00 82.88 107 TYR A C 1
ATOM 857 O O . TYR A 1 107 ? -1.710 -15.878 -7.430 1.00 82.88 107 TYR A O 1
ATOM 865 N N . PRO A 1 108 ? -3.580 -14.630 -7.342 1.00 78.94 108 PRO A N 1
ATOM 866 C CA . PRO A 1 108 ? -4.391 -15.672 -6.712 1.00 78.94 108 PRO A CA 1
ATOM 867 C C . PRO A 1 108 ? -4.824 -16.790 -7.673 1.00 78.94 108 PRO A C 1
ATOM 869 O O . PRO A 1 108 ? -5.405 -17.773 -7.223 1.00 78.94 108 PRO A O 1
ATOM 872 N N . GLY A 1 109 ? -4.607 -16.630 -8.981 1.00 83.94 109 GLY A N 1
ATOM 873 C CA . GLY A 1 109 ? -4.976 -17.622 -9.987 1.00 83.94 109 GLY A CA 1
ATOM 874 C C . GLY A 1 109 ? -3.858 -18.617 -10.281 1.00 83.94 109 GLY A C 1
ATOM 875 O O . GLY A 1 109 ? -2.691 -18.390 -9.955 1.00 83.94 109 GLY A O 1
ATOM 876 N N . GLU A 1 110 ? -4.213 -19.702 -10.965 1.00 83.88 110 GLU A N 1
ATOM 877 C CA . GLU A 1 110 ? -3.207 -20.538 -11.611 1.00 83.88 110 GLU A CA 1
ATOM 878 C C . GLU A 1 110 ? -2.528 -19.736 -12.726 1.00 83.88 110 GLU A C 1
ATOM 880 O O . GLU A 1 110 ? -3.206 -19.001 -13.458 1.00 83.88 110 GLU A O 1
ATOM 885 N N . PRO A 1 111 ? -1.196 -19.837 -12.868 1.00 80.12 111 PRO A N 1
ATOM 886 C CA . PRO A 1 111 ? -0.530 -19.235 -14.006 1.00 80.12 111 PRO A CA 1
ATOM 887 C C . PRO A 1 111 ? -1.162 -19.800 -15.286 1.00 80.12 111 PRO A C 1
ATOM 889 O O . PRO A 1 111 ? -1.369 -21.013 -15.377 1.00 80.12 111 PRO A O 1
ATOM 892 N N . PRO A 1 112 ? -1.493 -18.950 -16.274 1.00 80.81 112 PRO A N 1
ATOM 893 C CA . PRO A 1 112 ? -2.043 -19.437 -17.528 1.00 80.81 112 PRO A CA 1
ATOM 894 C C . PRO A 1 112 ? -1.075 -20.438 -18.163 1.00 80.81 112 PRO A C 1
ATOM 896 O O . PRO A 1 112 ? 0.141 -20.338 -17.977 1.00 80.81 112 PRO A O 1
ATOM 899 N N . SER A 1 113 ? -1.605 -21.388 -18.938 1.00 84.25 113 SER A N 1
ATOM 900 C CA . SER A 1 113 ? -0.767 -22.248 -19.775 1.00 84.25 113 SER A CA 1
ATOM 901 C C . SER A 1 113 ? 0.083 -21.357 -20.680 1.00 84.25 113 SER A C 1
ATOM 903 O O . SER A 1 113 ? -0.434 -20.651 -21.547 1.00 84.25 113 SER A O 1
ATOM 905 N N . MET A 1 114 ? 1.389 -21.337 -20.424 1.00 79.94 114 MET A N 1
ATOM 906 C CA . MET A 1 114 ? 2.331 -20.570 -21.223 1.00 79.94 114 MET A CA 1
ATOM 907 C C . MET A 1 114 ? 2.833 -21.455 -22.366 1.00 79.94 114 MET A C 1
ATOM 909 O O . MET A 1 114 ? 3.214 -22.601 -22.112 1.00 79.94 114 MET A O 1
ATOM 913 N N . PRO A 1 115 ? 2.886 -20.943 -23.609 1.00 80.44 115 PRO A N 1
ATOM 914 C CA . PRO A 1 115 ? 3.544 -21.645 -24.701 1.00 80.44 115 PRO A CA 1
ATOM 915 C C . PRO A 1 115 ? 4.994 -21.960 -24.335 1.00 80.44 115 PRO A C 1
ATOM 917 O O . PRO A 1 115 ? 5.661 -21.154 -23.671 1.00 80.44 115 PRO A O 1
ATOM 920 N N . LEU A 1 116 ? 5.479 -23.108 -24.810 1.00 82.81 116 LEU A N 1
ATOM 921 C CA . LEU A 1 116 ? 6.881 -23.498 -24.690 1.00 82.81 116 LEU A CA 1
ATOM 922 C C . LEU A 1 116 ? 7.786 -22.379 -25.217 1.00 82.81 116 LEU A C 1
ATOM 924 O O . LEU A 1 116 ? 7.461 -21.720 -26.209 1.00 82.81 116 LEU A O 1
ATOM 928 N N . TRP A 1 117 ? 8.913 -22.145 -24.549 1.00 81.31 117 TRP A N 1
ATOM 929 C CA . TRP A 1 117 ? 9.842 -21.072 -24.911 1.00 81.31 117 TRP A CA 1
ATOM 930 C C . TRP A 1 117 ? 10.299 -21.186 -26.371 1.00 81.31 117 TRP A C 1
ATOM 932 O O . TRP A 1 117 ? 10.347 -20.193 -27.089 1.00 81.31 117 TRP A O 1
ATOM 942 N N . GLU A 1 118 ? 10.533 -22.417 -26.819 1.00 86.69 118 GLU A N 1
ATOM 943 C CA . GLU A 1 118 ? 10.973 -22.795 -28.161 1.00 86.69 118 GLU A CA 1
ATOM 944 C C . GLU A 1 118 ? 9.946 -22.459 -29.251 1.00 86.69 118 GLU A C 1
ATOM 946 O O . GLU A 1 118 ? 10.300 -22.381 -30.423 1.00 86.69 118 GLU A O 1
ATOM 951 N N . SER A 1 119 ? 8.677 -22.258 -28.879 1.00 87.62 119 SER A N 1
ATOM 952 C CA . SER A 1 119 ? 7.603 -21.910 -29.818 1.00 87.62 119 SER A CA 1
ATOM 953 C C . SER A 1 119 ? 7.492 -20.407 -30.100 1.00 87.62 119 SER A C 1
ATOM 955 O O . SER A 1 119 ? 6.658 -19.999 -30.905 1.00 87.62 119 SER A O 1
ATOM 957 N N . ARG A 1 120 ? 8.303 -19.573 -29.436 1.00 85.81 120 ARG A N 1
ATOM 958 C CA . ARG A 1 120 ? 8.265 -18.114 -29.587 1.00 85.81 120 ARG A CA 1
ATOM 959 C C . ARG A 1 120 ? 9.104 -17.670 -30.782 1.00 85.81 120 ARG A C 1
ATOM 961 O O . ARG A 1 120 ? 10.297 -17.938 -30.848 1.00 85.81 120 ARG A O 1
ATOM 968 N N . ASP A 1 121 ? 8.483 -16.922 -31.681 1.00 88.19 121 ASP A N 1
ATOM 969 C CA . ASP A 1 121 ? 9.127 -16.206 -32.787 1.00 88.19 121 ASP A CA 1
ATOM 970 C C . ASP A 1 121 ? 9.828 -14.916 -32.321 1.00 88.19 121 ASP A C 1
ATOM 972 O O . ASP A 1 121 ? 10.822 -14.489 -32.909 1.00 88.19 121 ASP A O 1
ATOM 976 N N . VAL A 1 122 ? 9.346 -14.321 -31.225 1.00 83.38 122 VAL A N 1
ATOM 977 C CA . VAL A 1 122 ? 9.919 -13.129 -30.592 1.00 83.38 122 VAL A CA 1
ATOM 978 C C . VAL A 1 122 ? 10.562 -13.495 -29.240 1.00 83.38 122 VAL A C 1
ATOM 980 O O . VAL A 1 122 ? 9.845 -13.804 -28.282 1.00 83.38 122 VAL A O 1
ATOM 983 N N . PRO A 1 123 ? 11.903 -13.423 -29.102 1.00 81.06 123 PRO A N 1
ATOM 984 C CA . PRO A 1 123 ? 12.602 -13.851 -27.884 1.00 81.06 123 PRO A CA 1
ATOM 985 C C . PRO A 1 123 ? 12.482 -12.848 -26.728 1.00 81.06 123 PRO A C 1
ATOM 987 O O . PRO A 1 123 ? 12.762 -13.184 -25.580 1.00 81.06 123 PRO A O 1
ATOM 990 N N . VAL A 1 124 ? 12.084 -11.604 -27.008 1.00 83.31 124 VAL A N 1
ATOM 991 C CA . VAL A 1 124 ? 11.953 -10.550 -26.001 1.00 83.31 124 VAL A CA 1
ATOM 992 C C . VAL A 1 124 ? 10.772 -9.644 -26.318 1.00 83.31 124 VAL A C 1
ATOM 994 O O . VAL A 1 124 ? 10.621 -9.162 -27.436 1.00 83.31 124 VAL A O 1
ATOM 997 N N . VAL A 1 125 ? 9.944 -9.377 -25.312 1.00 86.94 125 VAL A N 1
ATOM 998 C CA . VAL A 1 125 ? 8.831 -8.433 -25.408 1.00 86.94 125 VAL A CA 1
ATOM 999 C C . VAL A 1 125 ? 8.971 -7.379 -24.322 1.00 86.94 125 VAL A C 1
ATOM 1001 O O . VAL A 1 125 ? 9.325 -7.679 -23.183 1.00 86.94 125 VAL A O 1
ATOM 1004 N N . PHE A 1 126 ? 8.683 -6.133 -24.678 1.00 90.94 126 PHE A N 1
ATOM 1005 C CA . PHE A 1 126 ? 8.523 -5.058 -23.714 1.00 90.94 126 PHE A CA 1
ATOM 1006 C C . PHE A 1 126 ? 7.034 -4.842 -23.451 1.00 90.94 126 PHE A C 1
ATOM 1008 O O . PHE A 1 126 ? 6.265 -4.623 -24.385 1.00 90.94 126 PHE A O 1
ATOM 1015 N N . VAL A 1 127 ? 6.640 -4.866 -22.178 1.00 89.94 127 VAL A N 1
ATOM 1016 C CA . VAL A 1 127 ? 5.271 -4.567 -21.750 1.00 89.94 127 VAL A CA 1
ATOM 1017 C C . VAL A 1 127 ? 5.309 -3.351 -20.836 1.00 89.94 127 VAL A C 1
ATOM 1019 O O . VAL A 1 127 ? 5.837 -3.402 -19.728 1.00 89.94 127 VAL A O 1
ATOM 1022 N N . GLY A 1 128 ? 4.756 -2.237 -21.309 1.00 89.12 128 GLY A N 1
ATOM 1023 C CA . GLY A 1 128 ? 4.657 -1.013 -20.526 1.00 89.12 128 GLY A CA 1
ATOM 1024 C C . GLY A 1 128 ? 4.293 0.208 -21.363 1.00 89.12 128 GLY A C 1
ATOM 1025 O O . GLY A 1 128 ? 4.467 0.238 -22.578 1.00 89.12 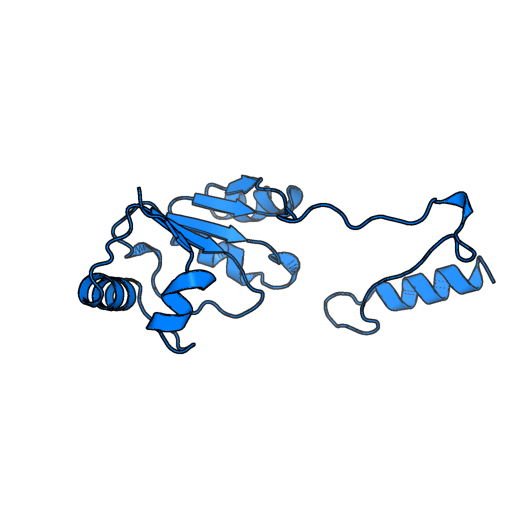128 GLY A O 1
ATOM 1026 N N . THR A 1 129 ? 3.800 1.246 -20.696 1.00 90.31 129 THR A N 1
ATOM 1027 C CA . THR A 1 129 ? 3.486 2.536 -21.324 1.00 90.31 129 THR A CA 1
ATOM 1028 C C . THR A 1 129 ? 4.758 3.345 -21.569 1.00 90.31 129 THR A C 1
ATOM 1030 O O . THR A 1 129 ? 5.595 3.459 -20.665 1.00 90.31 129 THR A O 1
ATOM 1033 N N . LEU A 1 130 ? 4.880 3.931 -22.763 1.00 93.06 130 LEU A N 1
ATOM 1034 C CA . LEU A 1 130 ? 5.948 4.867 -23.133 1.00 93.06 130 LEU A CA 1
ATOM 1035 C C . LEU A 1 130 ? 5.551 6.309 -22.799 1.00 93.06 130 LEU A C 1
ATOM 1037 O O . LEU A 1 130 ? 4.370 6.643 -22.809 1.00 93.06 130 LEU A O 1
ATOM 1041 N N . GLY A 1 131 ? 6.534 7.162 -22.499 1.00 85.44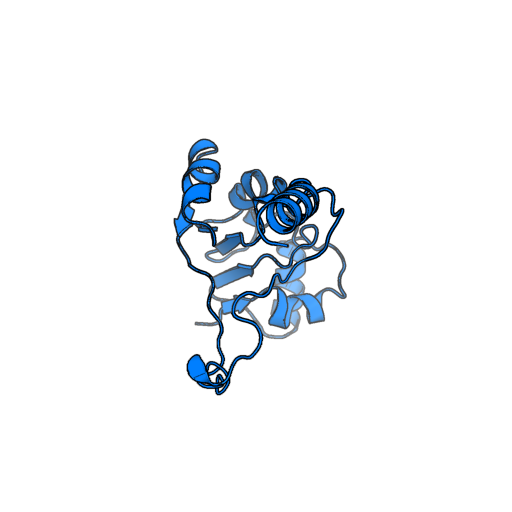 131 GLY A N 1
ATOM 1042 C CA . GLY A 1 131 ? 6.304 8.592 -22.249 1.00 85.44 131 GLY A CA 1
ATOM 1043 C C . GLY A 1 131 ? 5.563 8.920 -20.945 1.00 85.44 131 GLY A C 1
ATOM 1044 O O . GLY A 1 131 ? 5.175 10.065 -20.731 1.00 85.44 131 GLY A O 1
ATOM 1045 N N . HIS A 1 132 ? 5.353 7.943 -20.058 1.00 85.62 132 HIS A N 1
ATOM 1046 C CA . HIS A 1 132 ? 4.702 8.188 -18.773 1.00 85.62 132 HIS A CA 1
ATOM 1047 C C . HIS A 1 132 ? 5.656 8.893 -17.798 1.00 85.62 132 HIS A C 1
ATOM 1049 O O . HIS A 1 132 ? 6.780 8.434 -17.602 1.00 85.62 132 HIS A O 1
ATOM 1055 N N . LYS A 1 133 ? 5.187 9.945 -17.112 1.00 85.50 133 LYS A N 1
ATOM 1056 C CA . LYS A 1 133 ? 6.003 10.773 -16.198 1.00 85.50 133 LYS A CA 1
ATOM 1057 C C . LYS A 1 133 ? 6.719 9.982 -15.091 1.00 85.50 133 LYS A C 1
ATOM 1059 O O . LYS A 1 133 ? 7.858 10.283 -14.773 1.00 85.50 133 LYS A O 1
ATOM 1064 N N . ASN A 1 134 ? 6.078 8.939 -14.554 1.00 82.25 134 ASN A N 1
ATOM 1065 C CA . ASN A 1 134 ? 6.666 8.076 -13.515 1.00 82.25 134 ASN A CA 1
ATOM 1066 C C . ASN A 1 134 ? 7.666 7.052 -14.083 1.00 82.25 134 ASN A C 1
ATOM 1068 O O . ASN A 1 134 ? 8.222 6.264 -13.340 1.00 82.25 134 ASN A O 1
ATOM 1072 N N . ASN A 1 135 ? 7.842 6.964 -15.401 1.00 89.19 135 ASN A N 1
ATOM 1073 C CA . ASN A 1 135 ? 8.753 6.000 -16.014 1.00 89.19 135 ASN A CA 1
ATOM 1074 C C . ASN A 1 135 ? 9.502 6.633 -17.199 1.00 89.19 135 ASN A C 1
ATOM 1076 O O . ASN A 1 135 ? 9.387 6.138 -18.330 1.00 89.19 135 ASN A O 1
ATOM 1080 N N . PRO A 1 136 ? 10.240 7.734 -16.963 1.00 90.62 136 PRO A N 1
ATOM 1081 C CA . PRO A 1 136 ? 10.837 8.534 -18.032 1.00 90.62 136 PRO A CA 1
ATOM 1082 C C . PRO A 1 136 ? 11.853 7.739 -18.863 1.00 90.62 136 PRO A C 1
ATOM 1084 O O . PRO A 1 136 ? 11.988 7.973 -20.061 1.00 90.62 136 PRO A O 1
ATOM 1087 N N . ASP A 1 137 ? 12.494 6.734 -18.263 1.00 93.19 137 ASP A N 1
ATOM 1088 C CA . ASP A 1 137 ? 13.612 6.014 -18.875 1.00 93.19 137 ASP A CA 1
ATOM 1089 C C . ASP A 1 137 ? 13.196 4.889 -19.830 1.00 93.19 137 ASP A C 1
ATOM 1091 O O . ASP A 1 137 ? 14.021 4.405 -20.605 1.00 93.19 137 ASP A O 1
ATOM 1095 N N . ARG A 1 138 ? 11.913 4.492 -19.853 1.00 94.25 138 ARG A N 1
ATOM 1096 C CA . ARG A 1 138 ? 11.426 3.392 -20.713 1.00 94.25 138 ARG A CA 1
ATOM 1097 C C . ARG A 1 138 ? 11.676 3.662 -22.194 1.00 94.25 138 ARG A C 1
ATOM 1099 O O . ARG A 1 138 ? 12.184 2.806 -22.914 1.00 94.25 138 ARG A O 1
ATOM 1106 N N . GLN A 1 139 ? 11.318 4.855 -22.662 1.00 94.38 139 GLN A N 1
ATOM 1107 C CA . GLN A 1 139 ? 11.459 5.216 -24.071 1.00 94.38 139 GLN A CA 1
ATOM 1108 C C . GLN A 1 139 ? 12.932 5.403 -24.482 1.00 94.38 139 GLN A C 1
ATOM 1110 O O . GLN A 1 139 ? 13.328 4.791 -25.479 1.00 94.38 139 GLN A O 1
ATOM 1115 N N . PRO A 1 140 ? 13.769 6.156 -23.736 1.00 94.88 140 PRO A N 1
ATOM 1116 C CA . PRO A 1 140 ? 15.209 6.208 -23.982 1.00 94.88 140 PRO A CA 1
ATOM 1117 C C . PRO A 1 140 ? 15.866 4.824 -24.001 1.00 94.88 140 PRO A C 1
ATOM 1119 O O . PRO A 1 140 ? 16.665 4.539 -24.897 1.00 94.88 140 PRO A O 1
ATOM 1122 N N . PHE A 1 141 ? 15.489 3.944 -23.067 1.00 94.69 141 PHE A N 1
ATOM 1123 C CA . PHE A 1 141 ? 15.984 2.572 -23.007 1.00 94.69 141 PHE A CA 1
ATOM 1124 C C . PHE A 1 141 ? 15.671 1.801 -24.292 1.00 94.69 141 PHE A C 1
ATOM 1126 O O . PHE A 1 141 ? 16.589 1.283 -24.924 1.00 94.69 141 PHE A O 1
ATOM 1133 N N . LEU A 1 142 ? 14.407 1.769 -24.727 1.00 93.88 142 LEU A N 1
ATOM 1134 C CA . LEU A 1 142 ? 14.007 1.020 -25.925 1.00 93.88 142 LEU A CA 1
ATOM 1135 C C . LEU A 1 142 ? 14.632 1.577 -27.203 1.00 93.88 142 LEU A C 1
ATOM 1137 O O . LEU A 1 142 ? 15.062 0.812 -28.065 1.00 93.88 142 LEU A O 1
ATOM 1141 N N . GLN A 1 143 ? 14.743 2.902 -27.320 1.00 93.81 143 GLN A N 1
ATOM 1142 C CA . GLN A 1 143 ? 15.445 3.528 -28.440 1.00 93.81 143 GLN A CA 1
ATOM 1143 C C . GLN A 1 143 ? 16.932 3.146 -28.447 1.00 93.81 143 GLN A C 1
ATOM 1145 O O . GLN A 1 143 ? 17.489 2.835 -29.498 1.00 93.81 143 GLN A O 1
ATOM 1150 N N . GLY A 1 144 ? 17.579 3.144 -27.279 1.00 95.12 144 GLY A N 1
ATOM 1151 C CA . GLY A 1 144 ? 18.970 2.723 -27.128 1.00 95.12 144 GLY A CA 1
ATOM 1152 C C . GLY A 1 144 ? 19.187 1.228 -27.355 1.00 95.12 144 GLY A C 1
ATOM 1153 O O . GLY A 1 144 ? 20.244 0.840 -27.850 1.00 95.12 144 GLY A O 1
ATOM 1154 N N . PHE A 1 145 ? 18.210 0.392 -27.009 1.00 93.12 145 PHE A N 1
ATOM 1155 C CA . PHE A 1 145 ? 18.220 -1.041 -27.287 1.00 93.12 145 PHE A CA 1
ATOM 1156 C C . PHE A 1 145 ? 18.115 -1.297 -28.795 1.00 93.12 145 PHE A C 1
ATOM 1158 O O . PHE A 1 145 ? 19.010 -1.917 -29.358 1.00 93.12 145 PHE A O 1
ATOM 1165 N N . LYS A 1 146 ? 17.118 -0.704 -29.470 1.00 91.19 146 LYS A N 1
ATOM 1166 C CA . LYS A 1 146 ? 16.922 -0.822 -30.926 1.00 91.19 146 LYS A CA 1
ATOM 1167 C C . LYS A 1 146 ? 18.147 -0.383 -31.734 1.00 91.19 146 LYS A C 1
ATOM 1169 O O . LYS A 1 146 ? 18.488 -1.011 -32.722 1.00 91.19 146 LYS A O 1
ATOM 1174 N N . ARG A 1 147 ? 18.842 0.684 -31.317 1.00 95.12 147 ARG A N 1
ATOM 1175 C CA . ARG A 1 147 ? 20.075 1.128 -31.999 1.00 95.12 147 ARG A CA 1
ATOM 1176 C C . ARG A 1 147 ? 21.221 0.113 -31.918 1.00 95.12 147 ARG A C 1
ATOM 1178 O O . ARG A 1 147 ? 22.073 0.118 -32.796 1.00 95.12 147 ARG A O 1
ATOM 1185 N N . ARG A 1 148 ? 21.280 -0.697 -30.855 1.00 94.38 148 ARG A N 1
ATOM 1186 C CA . ARG A 1 148 ? 22.340 -1.699 -30.628 1.00 94.38 148 ARG A CA 1
ATOM 1187 C C . ARG A 1 148 ? 21.967 -3.092 -31.140 1.00 94.38 148 ARG A C 1
ATOM 1189 O O . ARG A 1 148 ? 22.859 -3.897 -31.379 1.00 94.38 148 ARG A O 1
ATOM 1196 N N . HIS A 1 149 ? 20.673 -3.350 -31.302 1.00 85.25 149 HIS A N 1
ATOM 1197 C CA . HIS A 1 149 ? 20.099 -4.617 -31.746 1.00 85.25 149 HIS A CA 1
ATOM 1198 C C . HIS A 1 149 ? 19.016 -4.320 -32.806 1.00 85.25 149 HIS A C 1
ATOM 1200 O O . HIS A 1 149 ? 17.839 -4.254 -32.440 1.00 85.25 149 HIS A O 1
ATOM 1206 N N . PRO A 1 150 ? 19.415 -4.014 -34.059 1.00 69.75 150 PRO A N 1
ATOM 1207 C CA . PRO A 1 150 ? 18.501 -3.606 -35.128 1.00 69.75 150 PRO A CA 1
ATOM 1208 C C . PRO A 1 150 ? 17.574 -4.726 -35.607 1.00 69.75 150 PRO A C 1
ATOM 1210 O O . PRO A 1 150 ? 18.003 -5.902 -35.592 1.00 69.75 150 PRO A O 1
#

pLDDT: mean 88.06, std 10.81, range [50.81, 97.94]